Protein AF-A0A2M8KCA9-F1 (afdb_monomer_lite)

Structure (mmCIF, N/CA/C/O backbone):
data_AF-A0A2M8KCA9-F1
#
_entry.id   AF-A0A2M8KCA9-F1
#
loop_
_atom_site.group_PDB
_atom_site.id
_atom_site.type_symbol
_atom_site.label_atom_id
_atom_site.label_alt_id
_atom_site.label_comp_id
_atom_site.label_asym_id
_atom_site.label_entity_id
_atom_site.label_seq_id
_atom_site.pdbx_PDB_ins_code
_atom_site.Cartn_x
_atom_site.Cartn_y
_atom_site.Cartn_z
_atom_site.occupancy
_atom_site.B_iso_or_equiv
_atom_site.auth_seq_id
_atom_site.auth_comp_id
_atom_site.auth_asym_id
_atom_site.auth_atom_id
_atom_site.pdbx_PDB_model_num
ATOM 1 N N . MET A 1 1 ? -18.626 8.897 18.006 1.00 61.12 1 MET A N 1
ATOM 2 C CA . MET A 1 1 ? -17.378 8.297 17.491 1.00 61.12 1 MET A CA 1
ATOM 3 C C . MET A 1 1 ? -16.278 9.306 17.740 1.00 61.12 1 MET A C 1
ATOM 5 O O . MET A 1 1 ? -16.482 10.462 17.399 1.00 61.12 1 MET A O 1
ATOM 9 N N . ASP A 1 2 ? -15.189 8.907 18.392 1.00 83.00 2 ASP A N 1
ATOM 10 C CA . ASP A 1 2 ? -14.008 9.760 18.553 1.00 83.00 2 ASP A CA 1
ATOM 11 C C . ASP A 1 2 ? -13.474 10.145 17.161 1.00 83.00 2 ASP A C 1
ATOM 13 O O . ASP A 1 2 ? -13.302 9.272 16.303 1.00 83.00 2 ASP A O 1
ATOM 17 N N . ASN A 1 3 ? -13.242 11.441 16.930 1.00 90.50 3 ASN A N 1
ATOM 18 C CA . ASN A 1 3 ? -12.664 11.954 15.686 1.00 90.50 3 ASN A CA 1
ATOM 19 C C . ASN A 1 3 ? -11.355 11.224 15.348 1.00 90.50 3 ASN A C 1
ATOM 21 O O . ASN A 1 3 ? -11.088 10.959 14.178 1.00 90.50 3 ASN A O 1
ATOM 25 N N . ASN A 1 4 ? -10.573 10.829 16.358 1.00 95.38 4 ASN A N 1
ATOM 26 C CA . ASN A 1 4 ? -9.353 10.059 16.153 1.00 95.38 4 ASN A CA 1
ATOM 27 C C . ASN A 1 4 ? -9.634 8.654 15.595 1.00 95.38 4 ASN A C 1
ATOM 29 O O . ASN A 1 4 ? -9.038 8.252 14.598 1.00 95.38 4 ASN A O 1
ATOM 33 N N . LEU A 1 5 ? -10.589 7.921 16.176 1.00 96.12 5 LEU A N 1
ATOM 34 C CA . LEU A 1 5 ? -10.965 6.590 15.691 1.00 96.12 5 LEU A CA 1
ATOM 35 C C . LEU A 1 5 ? -11.513 6.645 14.252 1.00 96.12 5 LEU A C 1
ATOM 37 O O . LEU A 1 5 ? -11.174 5.793 13.427 1.00 96.12 5 LEU A O 1
ATOM 41 N N . TYR A 1 6 ? -12.313 7.664 13.927 1.00 96.31 6 TYR A N 1
ATOM 42 C CA . TYR A 1 6 ? -12.767 7.895 12.553 1.00 96.31 6 TYR A CA 1
ATOM 43 C C . TYR A 1 6 ? -11.591 8.147 11.597 1.00 96.31 6 TYR A C 1
ATOM 45 O O . TYR A 1 6 ? -11.512 7.513 10.543 1.00 96.31 6 TYR A O 1
ATOM 53 N N . ASN A 1 7 ? -10.641 9.003 11.984 1.00 97.88 7 ASN A N 1
ATOM 54 C CA . ASN A 1 7 ? -9.450 9.290 11.183 1.00 97.88 7 ASN A CA 1
ATOM 55 C C . ASN A 1 7 ? -8.606 8.032 10.939 1.00 97.88 7 ASN A C 1
ATOM 57 O O . ASN A 1 7 ? -8.164 7.805 9.814 1.00 97.88 7 ASN A O 1
ATOM 61 N N . LEU A 1 8 ? -8.436 7.175 11.951 1.00 97.94 8 LEU A N 1
ATOM 62 C CA . LEU A 1 8 ? -7.723 5.903 11.811 1.00 97.94 8 LEU A CA 1
ATOM 63 C C . LEU A 1 8 ? -8.412 4.965 10.808 1.00 97.94 8 LEU A C 1
ATOM 65 O O . LEU A 1 8 ? -7.753 4.401 9.934 1.00 97.94 8 LEU A O 1
ATOM 69 N N . MET A 1 9 ? -9.736 4.815 10.889 1.00 97.44 9 MET A N 1
ATOM 70 C CA . MET A 1 9 ? -10.495 3.985 9.943 1.00 97.44 9 MET A CA 1
ATOM 71 C C . MET A 1 9 ? -10.447 4.536 8.513 1.00 97.44 9 MET A C 1
AT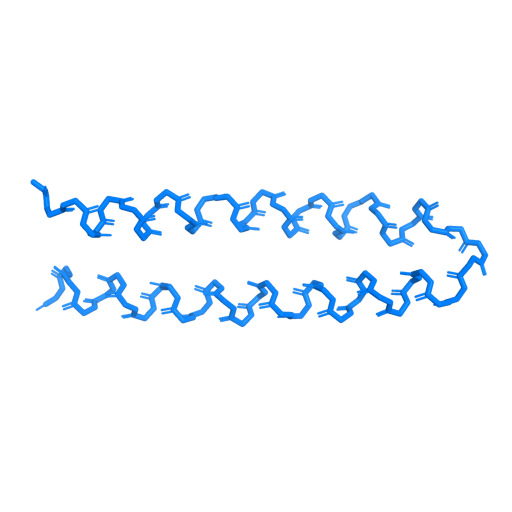OM 73 O O . MET A 1 9 ? -10.292 3.778 7.545 1.00 97.44 9 MET A O 1
ATOM 77 N N . LEU A 1 10 ? -10.543 5.860 8.370 1.00 98.19 10 LEU A N 1
ATOM 78 C CA . LEU A 1 10 ? -10.411 6.527 7.083 1.00 98.19 10 LEU A CA 1
ATOM 79 C C . LEU A 1 10 ? -9.015 6.291 6.496 1.00 98.19 10 LEU A C 1
ATOM 81 O O . LEU A 1 10 ? -8.906 5.874 5.340 1.00 98.19 10 LEU A O 1
ATOM 85 N N . GLN A 1 11 ? -7.959 6.478 7.292 1.00 98.38 11 GLN A N 1
ATOM 86 C CA . GLN A 1 11 ? -6.582 6.273 6.848 1.00 98.38 11 GLN A CA 1
ATOM 87 C C . GLN A 1 11 ? -6.325 4.818 6.449 1.00 98.38 11 GLN A C 1
ATOM 89 O O . GLN A 1 11 ? -5.743 4.573 5.393 1.00 98.38 11 GLN A O 1
ATOM 94 N N . LEU A 1 12 ? -6.827 3.847 7.221 1.00 98.44 12 LEU A N 1
ATOM 95 C CA . LEU A 1 12 ? -6.730 2.425 6.881 1.00 98.44 12 LEU A CA 1
ATOM 96 C C . LEU A 1 12 ? -7.278 2.142 5.475 1.00 98.44 12 LEU A C 1
ATOM 98 O O . LEU A 1 12 ? -6.664 1.418 4.690 1.00 98.44 12 LEU A O 1
ATOM 102 N N . THR A 1 13 ? -8.423 2.744 5.147 1.00 98.25 13 THR A N 1
ATOM 103 C CA . THR A 1 13 ? -9.059 2.603 3.833 1.00 98.25 13 THR A CA 1
ATOM 104 C C . THR A 1 13 ? -8.199 3.216 2.725 1.00 98.25 13 THR A C 1
ATOM 106 O O . THR A 1 13 ? -8.062 2.627 1.649 1.00 98.25 13 THR A O 1
ATOM 109 N N . GLN A 1 14 ? -7.602 4.387 2.965 1.00 98.62 14 GLN A N 1
ATOM 110 C CA . GLN A 1 14 ? -6.733 5.038 1.981 1.00 98.62 14 GLN A CA 1
ATOM 111 C C . GLN A 1 14 ? -5.456 4.240 1.720 1.00 98.62 14 GLN A C 1
ATOM 113 O O . GLN A 1 14 ? -5.071 4.063 0.560 1.00 98.62 14 GLN A O 1
ATOM 118 N N . GLU A 1 15 ? -4.837 3.700 2.770 1.00 98.50 15 GLU A N 1
ATOM 119 C CA . GLU A 1 15 ? -3.642 2.872 2.633 1.00 98.50 15 GLU A CA 1
ATOM 120 C C . GLU A 1 15 ? -3.921 1.603 1.831 1.00 98.50 15 GLU A C 1
ATOM 122 O O . GLU A 1 15 ? -3.209 1.319 0.870 1.00 98.50 15 GLU A O 1
ATOM 127 N N . GLN A 1 16 ? -5.014 0.893 2.125 1.00 98.38 16 GLN A N 1
ATOM 128 C CA . GLN A 1 16 ? -5.394 -0.308 1.373 1.00 98.38 16 GLN A CA 1
ATOM 129 C C . GLN A 1 16 ? -5.616 -0.018 -0.119 1.00 98.38 16 GLN A C 1
ATOM 131 O O . GLN A 1 16 ? -5.131 -0.762 -0.976 1.00 98.38 16 GLN A O 1
ATOM 136 N N . LYS A 1 17 ? -6.285 1.095 -0.454 1.00 98.56 17 LYS A N 1
ATOM 137 C CA . LYS A 1 17 ? -6.447 1.533 -1.852 1.00 98.56 17 LYS A CA 1
ATOM 138 C C . LYS A 1 17 ? -5.103 1.854 -2.506 1.00 98.56 17 LYS A C 1
ATOM 140 O O . LYS A 1 17 ? -4.891 1.517 -3.670 1.00 98.56 17 LYS A O 1
ATOM 145 N N . SER A 1 18 ? -4.201 2.514 -1.781 1.00 98.50 18 SER A N 1
ATOM 146 C CA . SER A 1 18 ? -2.871 2.849 -2.289 1.00 98.50 18 SER A CA 1
ATOM 147 C C . SER A 1 18 ? -2.015 1.605 -2.522 1.00 98.50 18 SER A C 1
ATOM 149 O O . SER A 1 18 ? -1.387 1.513 -3.571 1.00 98.50 18 SER A O 1
ATOM 151 N N . ILE A 1 19 ? -2.020 0.647 -1.594 1.00 98.75 19 ILE A N 1
ATOM 152 C CA . ILE A 1 19 ? -1.333 -0.647 -1.722 1.00 98.75 19 ILE A CA 1
ATOM 153 C C . ILE A 1 19 ? -1.780 -1.356 -2.997 1.00 98.75 19 ILE A C 1
ATOM 155 O O . ILE A 1 19 ? -0.944 -1.797 -3.785 1.00 98.75 19 ILE A O 1
ATOM 159 N N . TRP A 1 20 ? -3.094 -1.421 -3.231 1.00 98.62 20 TRP A N 1
ATOM 160 C CA . TRP A 1 20 ? -3.628 -2.055 -4.431 1.00 98.62 20 TR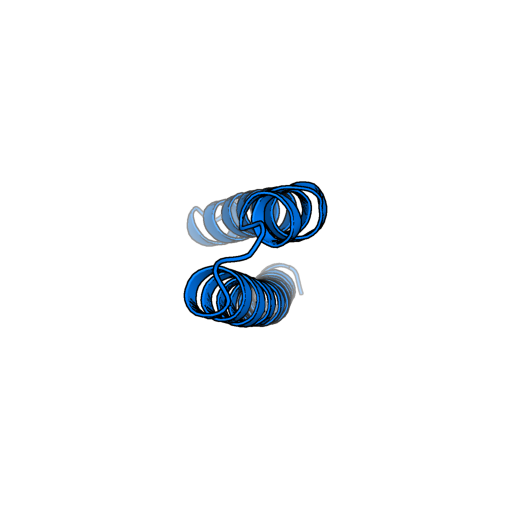P A CA 1
ATOM 161 C C . TRP A 1 20 ? -3.114 -1.385 -5.710 1.00 98.62 20 TRP A C 1
ATOM 163 O O . TRP A 1 20 ? -2.640 -2.084 -6.600 1.00 98.62 20 TRP A O 1
ATOM 173 N N . ARG A 1 21 ? -3.128 -0.045 -5.791 1.00 98.69 21 ARG A N 1
ATOM 174 C CA . ARG A 1 21 ? -2.610 0.673 -6.970 1.00 98.69 21 ARG A CA 1
ATOM 175 C C . ARG A 1 21 ? -1.114 0.447 -7.185 1.00 98.69 21 ARG A C 1
ATOM 177 O O . ARG A 1 21 ? -0.705 0.210 -8.317 1.00 98.69 21 ARG A O 1
ATOM 184 N N . VAL A 1 22 ? -0.315 0.474 -6.115 1.00 98.62 22 VAL A N 1
ATOM 185 C CA . VAL A 1 22 ? 1.140 0.266 -6.201 1.00 98.62 22 VAL A CA 1
ATOM 186 C C . VAL A 1 22 ? 1.455 -1.142 -6.705 1.00 98.62 22 VAL A C 1
ATOM 188 O O . VAL A 1 22 ? 2.222 -1.293 -7.654 1.00 98.62 22 VAL A O 1
ATOM 191 N N . ARG A 1 23 ? 0.818 -2.166 -6.117 1.00 98.31 23 ARG A N 1
ATOM 192 C CA . ARG A 1 23 ? 0.992 -3.571 -6.517 1.00 98.31 23 ARG A CA 1
ATOM 193 C C . ARG A 1 23 ? 0.501 -3.836 -7.935 1.00 98.31 23 ARG A C 1
ATOM 195 O O . ARG A 1 23 ? 1.126 -4.603 -8.659 1.00 98.31 23 ARG A O 1
ATOM 202 N N . LYS A 1 24 ? -0.645 -3.260 -8.309 1.00 98.62 24 LYS A N 1
ATOM 203 C CA . LYS A 1 24 ? -1.310 -3.575 -9.576 1.00 98.62 24 LYS A CA 1
ATOM 204 C C . LYS A 1 24 ? -0.725 -2.819 -10.766 1.00 98.62 24 LYS A C 1
ATOM 206 O O . LYS A 1 24 ? -0.698 -3.388 -11.852 1.00 98.62 24 LYS A O 1
ATOM 211 N N . TYR A 1 25 ? -0.301 -1.574 -10.558 1.00 98.50 25 TYR A N 1
ATOM 212 C CA . TYR A 1 25 ? 0.080 -0.665 -11.636 1.00 98.50 25 TYR A CA 1
ATOM 213 C C . TYR A 1 25 ? 1.494 -0.120 -11.446 1.00 98.50 25 TYR A C 1
ATOM 215 O O . TYR A 1 25 ? 2.367 -0.431 -12.243 1.00 98.50 25 TYR A O 1
ATOM 223 N N . TYR A 1 26 ? 1.775 0.608 -10.359 1.00 98.50 26 TYR A N 1
ATOM 224 C CA . TYR A 1 26 ? 2.948 1.501 -10.327 1.00 98.50 26 TYR A CA 1
ATOM 225 C C . TYR A 1 26 ? 4.300 0.784 -10.440 1.00 98.50 26 TYR A C 1
ATOM 227 O O . TYR A 1 26 ? 5.209 1.296 -11.088 1.00 98.50 26 TYR A O 1
ATOM 235 N N . ILE A 1 27 ? 4.440 -0.407 -9.845 1.00 98.12 27 ILE A N 1
ATOM 236 C CA . ILE A 1 27 ? 5.669 -1.208 -9.982 1.00 98.12 27 ILE A CA 1
ATOM 237 C C . ILE A 1 27 ? 5.879 -1.656 -11.438 1.00 98.12 27 ILE A C 1
ATOM 239 O O . ILE A 1 27 ? 7.012 -1.661 -11.913 1.00 98.12 27 ILE A O 1
ATOM 243 N N . GLY A 1 28 ? 4.804 -2.012 -12.147 1.00 97.94 28 GLY A N 1
ATOM 244 C CA . GLY A 1 28 ? 4.855 -2.391 -13.561 1.00 97.94 28 GLY A CA 1
ATOM 245 C C . GLY A 1 28 ? 5.067 -1.185 -14.478 1.00 97.94 28 GLY A C 1
ATOM 246 O O . GLY A 1 28 ? 5.927 -1.225 -15.355 1.00 97.94 28 GLY A O 1
ATOM 247 N N . ASP A 1 29 ? 4.352 -0.090 -14.220 1.00 98.56 29 ASP A N 1
ATOM 248 C CA . ASP A 1 29 ? 4.427 1.162 -14.985 1.00 98.56 29 ASP A CA 1
ATOM 249 C C . ASP A 1 29 ? 5.809 1.826 -14.890 1.00 98.56 29 ASP A C 1
ATOM 251 O O . ASP A 1 29 ? 6.206 2.571 -15.783 1.00 98.56 29 ASP A O 1
ATOM 255 N N . ALA A 1 30 ? 6.583 1.522 -13.841 1.00 98.31 30 ALA A N 1
ATOM 256 C CA . ALA A 1 30 ? 7.979 1.938 -13.722 1.00 98.31 30 ALA A CA 1
ATOM 257 C C . ALA A 1 30 ? 8.888 1.361 -14.828 1.00 98.31 30 ALA A C 1
ATOM 259 O O . ALA A 1 30 ? 10.018 1.829 -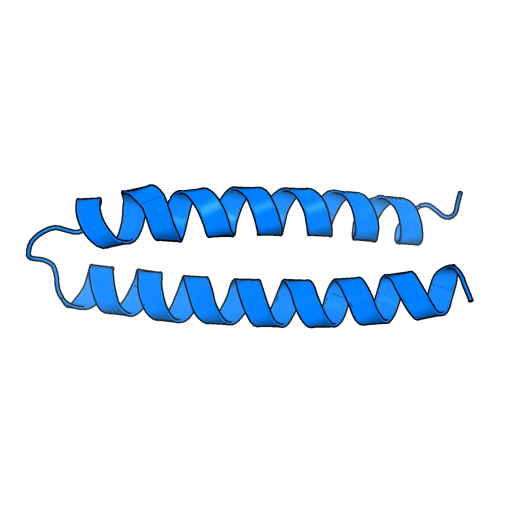14.997 1.00 98.31 30 ALA A O 1
ATOM 260 N N . GLY A 1 31 ? 8.418 0.366 -15.590 1.00 97.38 31 GLY A N 1
ATOM 261 C CA . GLY A 1 31 ? 9.095 -0.149 -16.776 1.00 97.38 31 GLY A CA 1
ATOM 262 C C . GLY A 1 31 ? 10.529 -0.572 -16.472 1.00 97.38 31 GLY A C 1
ATOM 263 O O . GLY A 1 31 ? 10.774 -1.338 -15.541 1.00 97.38 31 GLY A O 1
ATOM 264 N N . SER A 1 32 ? 11.491 -0.051 -17.238 1.00 98.00 32 SER A N 1
ATOM 265 C CA . SER A 1 32 ? 12.921 -0.333 -17.069 1.00 98.00 32 SER A CA 1
ATOM 266 C C . SER A 1 32 ? 13.613 0.498 -15.978 1.00 98.00 32 SER A C 1
ATOM 268 O O . SER A 1 32 ? 14.721 0.128 -15.593 1.00 98.00 32 SER A O 1
ATOM 270 N N . CYS A 1 33 ? 12.971 1.518 -15.392 1.00 98.44 33 CYS A N 1
ATOM 271 C CA . CYS A 1 33 ? 13.563 2.340 -14.329 1.00 98.44 33 CYS A CA 1
ATOM 272 C C . CYS A 1 33 ? 13.728 1.544 -13.021 1.00 98.44 33 CYS A C 1
ATOM 274 O O . CYS A 1 33 ? 12.787 1.384 -12.241 1.00 98.44 33 CYS A O 1
ATOM 276 N N . GLU A 1 34 ? 14.937 1.044 -12.763 1.00 98.19 34 GLU A N 1
ATOM 277 C CA . GLU A 1 34 ? 15.232 0.240 -11.572 1.00 98.19 34 GLU A CA 1
ATOM 278 C C . GLU A 1 34 ? 15.083 1.029 -10.270 1.00 98.19 34 GLU A C 1
ATOM 280 O O . GLU A 1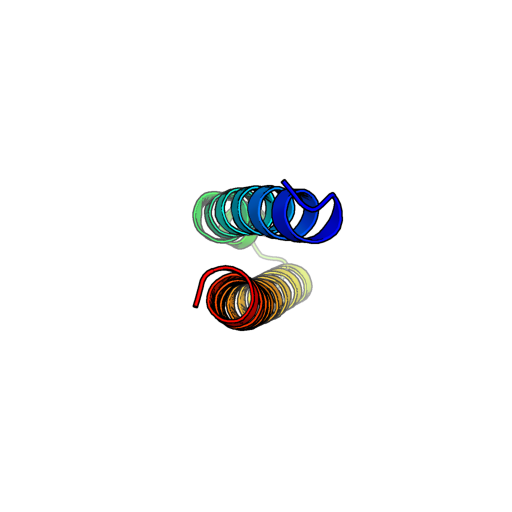 34 ? 14.463 0.544 -9.325 1.00 98.19 34 GLU A O 1
ATOM 285 N N . GLU A 1 35 ? 15.569 2.269 -10.240 1.00 98.56 35 GLU A N 1
ATOM 286 C CA . GLU A 1 35 ? 15.406 3.161 -9.091 1.00 98.56 35 GLU A CA 1
ATOM 287 C C . GLU A 1 35 ? 13.923 3.366 -8.747 1.00 98.56 35 GLU A C 1
ATOM 289 O O . GLU A 1 35 ? 13.526 3.243 -7.588 1.00 98.56 35 GLU A O 1
ATOM 294 N N . CYS A 1 36 ? 13.082 3.568 -9.764 1.00 98.56 36 CYS A N 1
ATOM 295 C CA . CYS A 1 36 ? 11.642 3.728 -9.604 1.00 98.56 36 CYS A CA 1
ATOM 296 C C . CYS A 1 36 ? 10.986 2.447 -9.061 1.00 98.56 36 CYS A 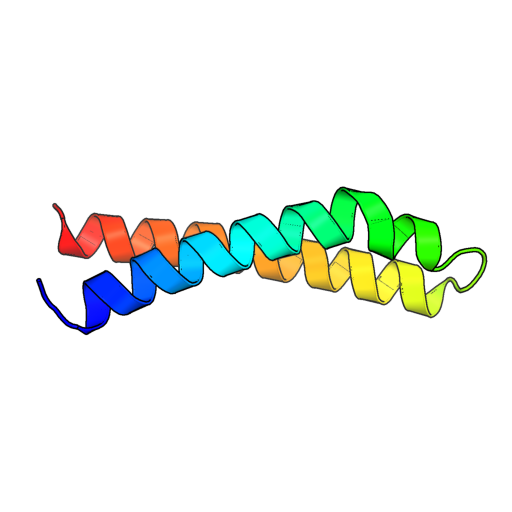C 1
ATOM 298 O O . CYS A 1 36 ? 10.172 2.514 -8.139 1.00 98.56 36 CYS A O 1
ATOM 300 N N . ARG A 1 37 ? 11.347 1.263 -9.583 1.00 98.56 37 ARG A N 1
ATOM 301 C CA . ARG A 1 37 ? 10.840 -0.024 -9.064 1.00 98.56 37 ARG A CA 1
ATOM 302 C C . ARG A 1 37 ? 11.239 -0.237 -7.605 1.00 98.56 37 ARG A C 1
ATOM 304 O O . ARG A 1 37 ? 10.410 -0.653 -6.793 1.00 98.56 37 ARG A O 1
ATOM 311 N N . ASN A 1 38 ? 12.483 0.087 -7.261 1.00 98.56 38 ASN A N 1
ATOM 312 C CA . ASN A 1 38 ? 12.994 -0.012 -5.897 1.00 98.56 38 ASN A CA 1
ATOM 313 C C . ASN A 1 38 ? 12.265 0.951 -4.958 1.00 98.56 38 ASN A C 1
ATOM 315 O O . ASN A 1 38 ? 11.885 0.559 -3.853 1.00 98.56 38 ASN A O 1
ATOM 319 N N . PHE A 1 39 ? 12.011 2.183 -5.405 1.00 98.75 39 PHE A N 1
ATOM 320 C CA . PHE A 1 39 ? 11.190 3.138 -4.672 1.00 98.75 39 PHE A CA 1
ATOM 321 C C . PHE A 1 39 ? 9.783 2.587 -4.423 1.00 98.75 39 PHE A C 1
ATOM 323 O O . PHE A 1 39 ? 9.363 2.513 -3.270 1.00 98.75 39 PHE A O 1
ATOM 330 N N . TRP A 1 40 ? 9.074 2.136 -5.463 1.00 98.69 40 TRP A N 1
ATOM 331 C CA . TRP A 1 40 ? 7.706 1.629 -5.314 1.00 98.69 40 TRP A CA 1
ATOM 332 C C . TRP A 1 40 ? 7.620 0.383 -4.438 1.00 98.69 40 TRP A C 1
ATOM 334 O O . TRP A 1 40 ? 6.663 0.238 -3.681 1.00 98.69 40 TRP A O 1
ATOM 344 N N . THR A 1 41 ? 8.630 -0.482 -4.488 1.00 98.38 41 THR A N 1
ATOM 345 C CA . THR A 1 41 ? 8.715 -1.669 -3.628 1.00 98.38 41 THR A CA 1
ATOM 346 C C . THR A 1 41 ? 8.905 -1.278 -2.161 1.00 98.38 41 THR A C 1
ATOM 348 O O . THR A 1 41 ? 8.178 -1.763 -1.296 1.00 98.38 41 THR A O 1
ATOM 351 N N . LYS A 1 42 ? 9.818 -0.343 -1.862 1.00 98.62 42 LYS A N 1
ATOM 352 C CA . LYS A 1 42 ? 10.001 0.190 -0.499 1.00 98.62 42 LYS A CA 1
ATOM 353 C C . LYS A 1 42 ? 8.750 0.916 -0.002 1.00 98.62 42 LYS A C 1
ATOM 355 O O . LYS A 1 42 ? 8.325 0.723 1.132 1.00 98.62 42 LYS A O 1
ATOM 360 N N . PHE A 1 43 ? 8.138 1.719 -0.867 1.00 98.50 43 PHE A N 1
ATOM 361 C CA . PHE A 1 43 ? 6.903 2.438 -0.580 1.00 98.50 43 PHE A CA 1
ATOM 362 C C . PHE A 1 43 ? 5.748 1.483 -0.271 1.00 98.50 43 PHE A C 1
ATOM 364 O O . PHE A 1 43 ? 4.989 1.725 0.662 1.00 98.50 43 PHE A O 1
ATOM 371 N N . LEU A 1 44 ? 5.630 0.380 -1.015 1.00 98.69 44 LEU A N 1
ATOM 372 C CA . LEU A 1 44 ? 4.652 -0.667 -0.745 1.00 98.69 44 LEU A CA 1
ATOM 373 C C . LEU A 1 44 ? 4.847 -1.270 0.651 1.00 98.69 44 LEU A C 1
ATOM 375 O O . LEU A 1 44 ? 3.882 -1.329 1.410 1.00 98.69 44 LEU A O 1
ATOM 379 N N . GLN A 1 45 ? 6.081 -1.648 0.998 1.00 98.62 45 GLN A N 1
ATOM 380 C CA . GLN A 1 45 ? 6.390 -2.217 2.311 1.00 98.62 45 GLN A CA 1
ATOM 381 C C . GLN A 1 45 ? 6.012 -1.254 3.443 1.00 98.62 45 GLN A C 1
ATOM 383 O O . GLN A 1 45 ? 5.270 -1.629 4.346 1.00 98.62 45 GLN A O 1
ATOM 388 N N . GLN A 1 46 ? 6.416 0.016 3.337 1.00 98.56 46 GLN A N 1
ATOM 389 C CA . GLN A 1 46 ? 6.070 1.048 4.320 1.00 98.56 46 GLN A CA 1
ATOM 390 C C . GLN A 1 46 ? 4.552 1.157 4.535 1.00 98.56 46 GLN A C 1
ATOM 392 O O . GLN A 1 46 ? 4.086 1.335 5.657 1.00 98.56 46 GLN A O 1
ATOM 397 N N . LYS A 1 47 ? 3.753 1.045 3.467 1.00 98.50 47 LYS A N 1
ATOM 398 C CA . LYS A 1 47 ? 2.288 1.096 3.575 1.00 98.50 47 LYS A CA 1
ATOM 399 C C . LYS A 1 47 ? 1.701 -0.120 4.270 1.00 98.50 47 LYS A C 1
ATOM 401 O O . LYS A 1 47 ? 0.731 0.017 5.012 1.00 98.50 47 LYS A O 1
ATOM 406 N N . GLU A 1 48 ? 2.253 -1.301 4.026 1.00 98.50 48 GLU A N 1
ATOM 407 C CA . GLU A 1 48 ? 1.828 -2.530 4.697 1.00 98.50 48 GLU A CA 1
ATOM 408 C C . GLU A 1 48 ? 2.114 -2.466 6.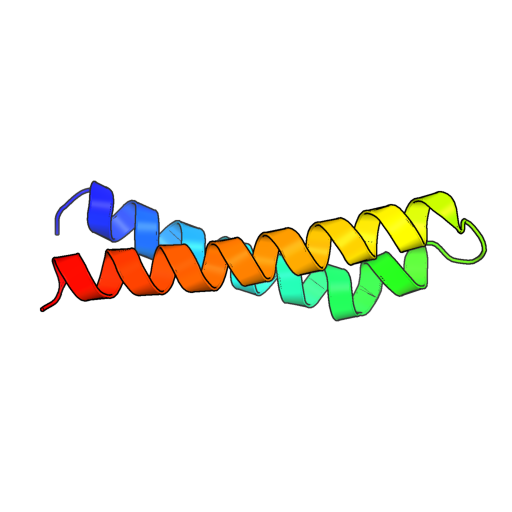199 1.00 98.50 48 GLU A C 1
ATOM 410 O O . GLU A 1 48 ? 1.247 -2.817 7.005 1.00 98.50 48 GLU A O 1
ATOM 415 N N . ASP A 1 49 ? 3.269 -1.915 6.571 1.00 98.69 49 ASP A N 1
ATOM 416 C CA . ASP A 1 49 ? 3.637 -1.669 7.963 1.00 98.69 49 ASP A CA 1
ATOM 417 C C . ASP A 1 49 ? 2.670 -0.665 8.615 1.00 98.69 49 ASP A C 1
ATOM 419 O O . ASP A 1 49 ? 2.082 -0.961 9.660 1.00 98.69 49 ASP A O 1
ATOM 423 N N . ASN A 1 50 ? 2.381 0.457 7.942 1.00 98.44 50 ASN A N 1
ATOM 424 C CA . ASN A 1 50 ? 1.400 1.444 8.409 1.00 98.44 50 ASN A CA 1
ATOM 425 C C . ASN A 1 50 ? 0.001 0.827 8.599 1.00 98.44 50 ASN A C 1
ATOM 427 O O . ASN A 1 50 ? -0.683 1.113 9.580 1.00 98.44 50 ASN A O 1
ATOM 431 N N . VAL A 1 51 ? -0.451 -0.041 7.684 1.00 98.62 51 VAL A N 1
ATOM 432 C CA . VAL A 1 51 ? -1.739 -0.748 7.813 1.00 98.62 51 VAL A CA 1
ATOM 433 C C . VAL A 1 51 ? -1.774 -1.611 9.072 1.00 98.62 51 VAL A C 1
ATOM 435 O O . VAL A 1 51 ? -2.801 -1.648 9.757 1.00 98.62 51 VAL A O 1
ATOM 438 N N . ASN A 1 52 ? -0.684 -2.312 9.382 1.00 98.44 52 ASN A N 1
ATOM 439 C CA . ASN A 1 52 ? -0.598 -3.147 10.577 1.00 98.44 52 ASN A CA 1
ATOM 440 C C . ASN A 1 52 ? -0.636 -2.303 11.856 1.00 98.44 52 ASN A C 1
ATOM 442 O O . ASN A 1 52 ? -1.371 -2.644 12.786 1.00 98.44 52 ASN A O 1
ATOM 446 N N . GLU A 1 53 ? 0.068 -1.173 11.873 1.00 98.56 53 GLU A N 1
ATOM 447 C CA . GLU A 1 53 ? 0.046 -0.232 12.992 1.00 98.56 53 GLU A CA 1
ATOM 448 C C . GLU A 1 53 ? -1.348 0.377 13.204 1.00 98.56 53 GLU A C 1
ATOM 450 O O . GLU A 1 53 ? -1.901 0.290 14.303 1.00 98.56 53 GLU A O 1
ATOM 455 N N . ILE A 1 54 ? -1.977 0.898 12.143 1.00 98.31 54 ILE A N 1
ATOM 456 C CA . ILE A 1 54 ? -3.326 1.480 12.205 1.00 98.31 54 ILE A CA 1
ATOM 457 C C . ILE A 1 54 ? -4.341 0.444 12.701 1.00 98.31 54 ILE A C 1
ATOM 459 O O . ILE A 1 54 ? -5.172 0.751 13.555 1.00 98.31 54 ILE A O 1
ATOM 463 N N . ARG A 1 55 ? -4.265 -0.808 12.226 1.00 97.94 55 ARG A N 1
ATOM 464 C CA . ARG A 1 55 ? -5.110 -1.903 12.736 1.00 97.94 55 ARG A CA 1
ATOM 465 C C . ARG A 1 55 ? -4.892 -2.144 14.228 1.00 97.94 55 ARG A C 1
ATOM 467 O O . ARG A 1 55 ? -5.860 -2.394 14.942 1.00 97.94 55 ARG A O 1
ATOM 474 N N . GLY A 1 56 ? -3.646 -2.080 14.694 1.00 98.06 56 GLY A N 1
ATOM 475 C CA . GLY A 1 56 ? -3.309 -2.180 16.112 1.00 98.06 56 GLY A CA 1
ATOM 476 C C . GLY A 1 56 ? -3.934 -1.055 16.940 1.00 98.06 56 GLY A C 1
ATOM 477 O O . GLY A 1 56 ? -4.534 -1.327 17.977 1.00 98.06 56 GLY A O 1
ATOM 478 N N . LEU A 1 57 ? -3.856 0.188 16.461 1.00 97.44 57 LEU A N 1
ATOM 479 C CA . LEU A 1 57 ? -4.452 1.353 17.123 1.00 97.44 57 LEU A CA 1
ATOM 480 C C . LEU A 1 57 ? -5.981 1.275 17.159 1.00 97.44 57 LEU A C 1
ATOM 482 O O . LEU A 1 57 ? -6.573 1.459 18.216 1.00 97.44 57 LEU A O 1
ATOM 486 N N . ILE A 1 58 ? -6.624 0.921 16.043 1.00 96.56 58 ILE A N 1
ATOM 487 C CA . ILE A 1 58 ? -8.084 0.745 15.985 1.00 96.56 58 ILE A CA 1
ATOM 488 C C . ILE A 1 58 ? -8.546 -0.298 17.009 1.00 96.56 58 ILE A C 1
ATOM 490 O O . ILE A 1 58 ? -9.505 -0.052 17.735 1.00 96.56 58 ILE A O 1
ATOM 494 N N . LYS A 1 59 ? -7.847 -1.438 17.124 1.00 96.12 59 LYS A N 1
ATOM 495 C CA . LYS A 1 59 ? -8.177 -2.473 18.118 1.00 96.12 59 LYS A CA 1
ATOM 496 C C . LYS A 1 59 ? -8.128 -1.945 19.554 1.00 96.12 59 LYS A C 1
ATOM 498 O O . LYS A 1 59 ? -9.007 -2.294 20.326 1.00 96.12 59 LYS A O 1
ATOM 503 N N . LYS A 1 60 ? -7.160 -1.085 19.889 1.00 95.00 60 LYS A N 1
ATOM 504 C CA . LYS A 1 60 ? -7.043 -0.452 21.219 1.00 95.00 60 LYS A CA 1
ATOM 505 C C . LYS A 1 60 ? -8.151 0.561 21.533 1.00 95.00 60 LYS A C 1
ATOM 507 O O . LYS A 1 60 ? -8.302 0.933 22.685 1.00 95.00 60 LYS A O 1
ATOM 512 N N . HIS A 1 61 ? -8.861 1.056 20.519 1.00 91.19 61 HIS A N 1
ATOM 513 C CA . HIS A 1 61 ? -9.975 1.995 20.687 1.00 91.19 61 HIS A CA 1
ATOM 514 C C . HIS A 1 61 ? -11.353 1.312 20.672 1.00 91.19 61 HIS A C 1
ATOM 516 O O . HIS A 1 61 ? -12.334 1.940 21.064 1.00 91.19 61 HIS A O 1
ATOM 522 N N . ILE A 1 62 ? -11.443 0.078 20.160 1.00 87.88 62 ILE A N 1
ATOM 523 C CA . ILE A 1 62 ? -12.692 -0.702 20.072 1.00 87.88 62 ILE A CA 1
ATOM 524 C C . ILE A 1 62 ? -12.771 -1.778 21.169 1.00 87.88 62 ILE A C 1
ATOM 526 O O . ILE A 1 62 ? -13.877 -2.146 21.563 1.00 87.88 62 ILE A O 1
ATOM 530 N N . GLY A 1 63 ? -11.628 -2.298 21.626 1.00 67.25 63 GLY A N 1
ATOM 531 C CA . GLY A 1 63 ? -11.517 -3.194 22.784 1.00 67.25 63 GLY A CA 1
ATOM 532 C C . GLY A 1 63 ? -11.242 -2.438 24.072 1.00 67.25 63 GLY A C 1
ATOM 533 O O . GLY A 1 63 ? -11.535 -3.028 25.132 1.00 67.25 63 GLY A O 1
#

Radius of gyration: 14.36 Å; chains: 1; bounding box: 33×16×40 Å

Secondary structure (DSSP, 8-state):
--HHHHHHHHHHHHHHHHHHHIIIIIHHHTTT-HHHHHHHHHHHHHHHHHHHHHHHHHHHHH-

pLDDT: mean 96.41, std 6.44, range [61.12, 98.75]

Organism: NCBI:txid1974813

Foldseek 3Di:
DPPVLVVLVVVLVVLVVVLCCLVPPQLVVCPPVPVSNVVSVVVSVVSVVSNVVSVVVNVVVVD

Sequence (63 aa):
MDNNLYNLMLQLTQEQKSIWRVRKYYIGDAGSCEECRNFWTKFLQQKEDNVNEIRGLIKKHIG